Protein 1EK0 (pdb70)

Solvent-accessible surface area: 8866 Å² total

CATH classification: 3.40.50.300

GO terms:
  GO:0005769 early endosome (C, IDA)
  GO:0003924 GTPase activity (F, IDA)
  GO:0036010 protein localization to endosome (P, IGI)
  GO:0036258 multivesicular body assembly (P, IGI)
  GO:0032511 late endosome to vacuole transport via multivesicular body sorting pathway (P, IGI)
  GO:0006895 Golgi to endosome transport (P, IGI)
  GO:0005739 mitochondrion (C, HDA)
  GO:0005741 mitochondrial outer membrane (C, HDA)
  GO:0005770 late endosome (C, IMP)
  GO:0003924 GTPase activity (F, IMP)
  GO:0061709 reticulophagy (P, IMP)
  GO:0006623 protein targeting to vacuole (P, IMP)
  GO:0006895 Golgi to endosome transport (P, IMP)
  GO:0006897 endocytosis (P, IMP)
  GO:0000011 vacuole inheritance (P, IMP)
  GO:0031966 mitochondrial membrane (C, EXP)
  GO:0010008 endosome membrane (C, EXP)
  GO:0005515 protein binding (F, IPI)

Radius of gyration: 14.75 Å; Cα contacts (8 Å, |Δi|>4): 335; chains: 1; bounding box: 40×32×41 Å

InterPro domains:
  IPR001806 Small GTPase [PF00071] (9-171)
  IPR001806 Small GTPase [PS51421] (1-210)
  IPR001806 Small GTPase [SM00174] (10-169)
  IPR005225 Small GTP-binding domain [TIGR00231] (7-164)
  IPR027417 P-loop containing nucleoside triphosphate hydrolase [G3DSA:3.40.50.300] (3-209)
  IPR027417 P-loop containing nucleoside triphosphate hydrolase [SSF52540] (7-182)

Structure (mmCIF, N/CA/C/O backbone):
data_1EK0
#
_entry.id   1EK0
#
_cell.length_a   62.326
_cell.length_b   62.326
_cell.length_c   91.221
_cell.angle_alpha   90.00
_cell.angle_beta   90.00
_cell.angle_gamma   120.00
#
_symmetry.space_group_name_H-M   'P 61'
#
loop_
_entity.id
_entity.type
_entity.pdbx_description
1 polymer 'PROTEIN (GTP-BINDING PROTEIN YPT51)'
2 non-polymer 'MAGNESIUM ION'
3 non-polymer 'NICKEL (II) ION'
4 non-polymer 'PHOSPHOAMINOPHOSPHONIC ACID-GUANYLATE ESTER'
5 non-polymer "GUANOSINE-5'-DIPHOSPHATE"
6 water water
#
loop_
_atom_site.group_PDB
_atom_site.id
_atom_site.type_symbol
_atom_site.label_atom_id
_atom_site.label_alt_id
_atom_site.label_comp_id
_atom_site.label_asym_id
_atom_site.label_entity_id
_atom_site.label_seq_id
_atom_site.pdbx_PDB_ins_code
_atom_site.Cartn_x
_atom_site.Cartn_y
_atom_site.Cartn_z
_atom_site.occupancy
_atom_site.B_iso_or_equiv
_atom_site.auth_seq_id
_atom_site.auth_comp_id
_atom_site.auth_asym_id
_atom_site.auth_atom_id
_atom_site.pdbx_PDB_model_num
ATOM 1 N N . VAL A 1 1 ? 13.089 4.652 17.993 1.00 31.16 5 VAL A N 1
ATOM 2 C CA . VAL A 1 1 ? 13.925 4.610 16.790 1.00 35.34 5 VAL A CA 1
ATOM 3 C C . VAL A 1 1 ? 13.133 5.027 15.547 1.00 29.86 5 VAL A C 1
ATOM 4 O O . VAL A 1 1 ? 12.042 4.522 15.282 1.00 27.44 5 VAL A O 1
ATOM 8 N N . THR A 1 2 ? 13.712 5.951 14.789 1.00 16.67 6 THR A N 1
ATOM 9 C CA . THR A 1 2 ? 13.111 6.504 13.595 1.00 17.48 6 THR A CA 1
ATOM 10 C C . THR A 1 2 ? 14.087 6.305 12.440 1.00 17.97 6 THR A C 1
ATOM 11 O O . THR A 1 2 ? 15.234 6.772 12.568 1.00 20.45 6 THR A O 1
ATOM 15 N N . SER A 1 3 ? 13.666 5.638 11.386 1.00 15.37 7 SER A N 1
ATOM 16 C CA . SER A 1 3 ? 14.531 5.495 10.227 1.00 15.85 7 SER A CA 1
ATOM 17 C C . SER A 1 3 ? 14.276 6.614 9.198 1.00 17.13 7 SER A C 1
ATOM 18 O O . SER A 1 3 ? 13.135 6.993 9.013 1.00 17.92 7 SER A O 1
ATOM 23 N N . ILE A 1 4 ? 15.346 7.077 8.588 1.00 13.14 8 ILE A N 1
ATOM 24 C CA . ILE A 1 4 ? 15.279 8.125 7.578 1.00 12.54 8 ILE A CA 1
ATOM 25 C C . ILE A 1 4 ? 16.012 7.649 6.318 1.00 15.12 8 ILE A C 1
ATOM 26 O O . ILE A 1 4 ? 17.202 7.403 6.422 1.00 14.41 8 ILE A O 1
ATOM 31 N N . LYS A 1 5 ? 15.294 7.571 5.222 1.00 14.81 9 LYS A N 1
ATOM 32 C CA . LYS A 1 5 ? 15.893 7.173 3.934 1.00 12.72 9 LYS A CA 1
ATOM 33 C C . LYS A 1 5 ? 16.558 8.376 3.280 1.00 13.48 9 LYS A C 1
ATOM 34 O O . LYS A 1 5 ? 15.915 9.374 2.960 1.00 14.80 9 LYS A O 1
ATOM 40 N N . LEU A 1 6 ? 17.856 8.260 3.086 1.00 15.00 10 LEU A N 1
ATOM 41 C CA . LEU A 1 6 ? 18.645 9.395 2.563 1.00 11.65 10 LEU A CA 1
ATOM 42 C C . LEU A 1 6 ? 19.457 8.934 1.378 1.00 14.16 10 LEU A C 1
ATOM 43 O O . LEU A 1 6 ? 20.028 7.818 1.345 1.00 15.20 10 LEU A O 1
ATOM 48 N N . VAL A 1 7 ? 19.599 9.830 0.434 1.00 11.71 11 VAL A N 1
ATOM 49 C CA . VAL A 1 7 ? 20.395 9.586 -0.768 1.00 11.65 11 VAL A CA 1
ATOM 50 C C . VAL A 1 7 ? 21.435 10.689 -0.949 1.00 14.83 11 VAL A C 1
ATOM 51 O O . VAL A 1 7 ? 21.135 11.865 -0.669 1.00 12.34 11 VAL A O 1
ATOM 55 N N . LEU A 1 8 ? 22.641 10.311 -1.410 1.00 12.46 12 LEU A N 1
ATOM 56 C CA . LEU A 1 8 ? 23.623 11.315 -1.831 1.00 12.21 12 LEU A CA 1
ATOM 57 C C . LEU A 1 8 ? 23.749 11.295 -3.363 1.00 13.30 12 LEU A C 1
ATOM 58 O O . LEU A 1 8 ? 23.906 10.234 -3.985 1.00 13.43 12 LEU A O 1
ATOM 63 N N . LEU A 1 9 ? 23.726 12.506 -3.901 1.00 12.05 13 LEU A N 1
ATOM 64 C CA . LEU A 1 9 ? 23.801 12.760 -5.337 1.00 13.21 13 LEU A CA 1
ATOM 65 C C . LEU A 1 9 ? 24.837 13.825 -5.671 1.00 13.17 13 LEU A C 1
ATOM 66 O O . LEU A 1 9 ? 25.026 14.722 -4.841 1.00 13.54 13 LEU A O 1
ATOM 71 N N . GLY A 1 10 ? 25.485 13.751 -6.839 1.00 11.72 14 GLY A N 1
ATOM 72 C CA . GLY A 1 10 ? 26.451 14.795 -7.136 1.00 12.31 14 GLY A CA 1
ATOM 73 C C . GLY A 1 10 ? 27.498 14.264 -8.133 1.00 15.74 14 GLY A C 1
ATOM 74 O O . GLY A 1 10 ? 27.639 13.043 -8.280 1.00 17.51 14 GLY A O 1
ATOM 75 N N . GLU A 1 11 ? 28.211 15.199 -8.759 1.00 13.97 15 GLU A N 1
ATOM 76 C CA . GLU A 1 11 ? 29.220 14.839 -9.768 1.00 16.15 15 GLU A CA 1
ATOM 77 C C . GLU A 1 11 ? 30.202 13.853 -9.182 1.00 14.47 15 GLU A C 1
ATOM 78 O O . GLU A 1 11 ? 30.488 13.795 -8.003 1.00 15.24 15 GLU A O 1
ATOM 89 N N . ALA A 1 12 ? 30.815 13.004 -10.052 1.00 16.53 16 ALA A N 1
ATOM 90 C CA . ALA A 1 12 ? 31.867 12.129 -9.602 1.00 12.25 16 ALA A CA 1
ATOM 91 C C . ALA A 1 12 ? 33.004 12.878 -8.911 1.00 17.56 16 ALA A C 1
ATOM 92 O O . ALA A 1 12 ? 33.364 13.989 -9.330 1.00 16.16 16 ALA A O 1
ATOM 94 N N . ALA A 1 13 ? 33.544 12.247 -7.878 1.00 14.41 17 ALA A N 1
ATOM 95 C CA . ALA A 1 13 ? 34.728 12.654 -7.158 1.00 13.01 17 ALA A CA 1
ATOM 96 C C . ALA A 1 13 ? 34.553 13.854 -6.239 1.00 14.30 17 ALA A C 1
ATOM 97 O O . ALA A 1 13 ? 35.543 14.341 -5.690 1.00 17.14 17 ALA A O 1
ATOM 99 N N . VAL A 1 14 ? 33.305 14.332 -6.033 1.00 15.25 18 VAL A N 1
ATOM 100 C CA . VAL A 1 14 ? 33.124 15.445 -5.098 1.00 17.38 18 VAL A CA 1
ATOM 101 C C . VAL A 1 14 ? 33.275 15.048 -3.622 1.00 14.45 18 VAL A C 1
ATOM 102 O O . VAL A 1 14 ? 33.469 15.956 -2.807 1.00 13.69 18 VAL A O 1
ATOM 106 N N . GLY A 1 15 ? 33.217 13.757 -3.311 1.00 12.49 19 GLY A N 1
ATOM 107 C CA . GLY A 1 15 ? 33.463 13.326 -1.929 1.00 12.32 19 GLY A CA 1
ATOM 108 C C . GLY A 1 15 ? 32.193 12.749 -1.305 1.00 13.56 19 GLY A C 1
ATOM 109 O O . GLY A 1 15 ? 32.176 12.677 -0.064 1.00 14.28 19 GLY A O 1
ATOM 110 N N . LYS A 1 16 ? 31.174 12.313 -2.036 1.00 13.05 20 LYS A N 1
ATOM 111 C CA . LYS A 1 16 ? 29.991 11.660 -1.455 1.00 12.87 20 LYS A CA 1
ATOM 112 C C . LYS A 1 16 ? 30.390 10.488 -0.569 1.00 16.16 20 LYS A C 1
ATOM 113 O O . LYS A 1 16 ? 29.973 10.411 0.587 1.00 14.86 20 LYS A O 1
ATOM 119 N N . SER A 1 17 ? 31.199 9.569 -1.128 1.00 14.21 21 SER A N 1
ATOM 120 C CA . SER A 1 17 ? 31.558 8.401 -0.289 1.00 14.29 21 SER A CA 1
ATOM 121 C C . SER A 1 17 ? 32.406 8.782 0.884 1.00 14.43 21 SER A C 1
ATOM 122 O O . SER A 1 17 ? 32.269 8.150 1.957 1.00 15.73 21 SER A O 1
ATOM 125 N N . SER A 1 18 ? 33.235 9.791 0.729 1.00 14.06 22 SER A N 1
ATOM 126 C CA . SER A 1 18 ? 34.087 10.214 1.827 1.00 15.66 22 SER A CA 1
ATOM 127 C C . SER A 1 18 ? 33.258 10.880 2.927 1.00 15.20 22 SER A C 1
ATOM 128 O O . SER A 1 18 ? 33.564 10.746 4.115 1.00 15.47 22 SER A O 1
ATOM 131 N N . ILE A 1 19 ? 32.213 11.627 2.529 1.00 12.40 23 ILE A N 1
ATOM 132 C CA . ILE A 1 19 ? 31.332 12.186 3.568 1.00 12.60 23 ILE A CA 1
ATOM 133 C C . ILE A 1 19 ? 30.658 11.069 4.368 1.00 15.29 23 ILE A C 1
ATOM 134 O O . ILE A 1 19 ? 30.596 11.104 5.599 1.00 14.10 23 ILE A O 1
ATOM 139 N N . VAL A 1 20 ? 30.135 10.058 3.674 1.00 12.29 24 VAL A N 1
ATOM 140 C CA . VAL A 1 20 ? 29.511 8.941 4.396 1.00 14.15 24 VAL A CA 1
ATOM 141 C C . 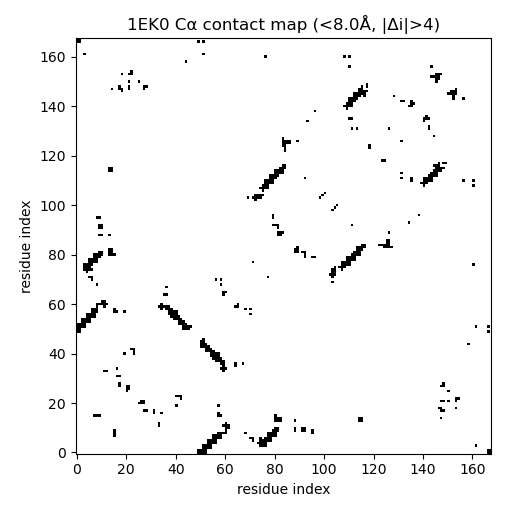VAL A 1 20 ? 30.531 8.181 5.231 1.00 14.91 24 VAL A C 1
ATOM 142 O O . VAL A 1 20 ? 30.217 7.785 6.368 1.00 16.15 24 VAL A O 1
ATOM 149 N N . LEU A 1 21 ? 31.747 7.911 4.708 1.00 15.03 25 LEU A N 1
ATOM 150 C CA . LEU A 1 21 ? 32.696 7.158 5.583 1.00 16.55 25 LEU A CA 1
ATOM 151 C C . LEU A 1 21 ? 33.077 7.930 6.813 1.00 16.05 25 LEU A C 1
ATOM 152 O O . LEU A 1 21 ? 33.284 7.397 7.928 1.00 18.06 25 LEU A O 1
ATOM 157 N N . ARG A 1 22 ? 33.201 9.249 6.668 1.00 14.34 26 ARG A N 1
ATOM 158 C CA . ARG A 1 22 ? 33.508 10.054 7.850 1.00 14.46 26 ARG A CA 1
ATOM 159 C C . ARG A 1 22 ? 32.358 9.974 8.850 1.00 17.41 26 ARG A C 1
ATOM 160 O O . ARG A 1 22 ? 32.569 9.874 10.051 1.00 15.84 26 ARG A O 1
ATOM 168 N N . PHE A 1 23 ? 31.128 10.028 8.345 1.00 15.28 27 PHE A N 1
ATOM 169 C CA . PHE A 1 23 ? 29.981 10.043 9.261 1.00 15.79 27 PHE A CA 1
ATOM 170 C C . PHE A 1 23 ? 29.810 8.690 9.926 1.00 18.14 27 PHE A C 1
ATOM 171 O O . PHE A 1 23 ? 29.567 8.613 11.127 1.00 17.08 27 PHE A O 1
ATOM 179 N N . VAL A 1 24 ? 29.902 7.595 9.147 1.00 17.28 28 VAL A N 1
ATOM 180 C CA . VAL A 1 24 ? 29.679 6.261 9.685 1.00 16.43 28 VAL A CA 1
ATOM 181 C C . VAL A 1 24 ? 30.853 5.747 10.508 1.00 22.78 28 VAL A C 1
ATOM 182 O O . VAL A 1 24 ? 30.645 5.259 11.626 1.00 24.64 28 VAL A O 1
ATOM 186 N N . SER A 1 25 ? 32.065 5.858 10.006 1.00 21.89 29 SER A N 1
ATOM 187 C CA . SER A 1 25 ? 33.241 5.231 10.611 1.00 20.76 29 SER A CA 1
ATOM 188 C C . SER A 1 25 ? 34.253 6.219 11.153 1.00 25.54 29 SER A C 1
ATOM 189 O O . SER A 1 25 ? 35.284 5.819 11.721 1.00 28.79 29 SER A O 1
ATOM 192 N N . ASN A 1 26 ? 34.076 7.532 11.015 1.00 17.18 30 ASN A N 1
ATOM 193 C CA . ASN A 1 26 ? 35.074 8.518 11.412 1.00 18.38 30 ASN A CA 1
ATOM 194 C C . ASN A 1 26 ? 36.440 8.249 10.776 1.00 22.68 30 ASN A C 1
ATOM 195 O O . ASN A 1 26 ? 37.508 8.419 11.377 1.00 24.14 30 ASN A O 1
ATOM 200 N N . ASP A 1 27 ? 36.401 7.862 9.495 1.00 19.15 31 ASP A N 1
ATOM 201 C CA . ASP A 1 27 ? 37.628 7.525 8.782 1.00 19.62 31 ASP A CA 1
ATOM 202 C C . ASP A 1 27 ? 37.704 8.342 7.495 1.00 25.30 31 ASP A C 1
ATOM 203 O O . ASP A 1 27 ? 36.659 8.823 7.068 1.00 20.16 31 ASP A O 1
ATOM 212 N N . PHE A 1 28 ? 38.879 8.447 6.893 1.00 24.41 32 PHE A N 1
ATOM 213 C CA . PHE A 1 28 ? 39.050 9.122 5.619 1.00 18.85 32 PHE A CA 1
ATOM 214 C C . PHE A 1 28 ? 40.102 8.362 4.804 1.00 24.09 32 PHE A C 1
ATOM 215 O O . PHE A 1 28 ? 41.090 7.937 5.396 1.00 26.56 32 PHE A O 1
ATOM 223 N N . ALA A 1 29 ? 39.886 8.174 3.508 1.00 23.12 33 ALA A N 1
ATOM 224 C CA . ALA A 1 29 ? 40.854 7.522 2.630 1.00 34.77 33 ALA A CA 1
ATOM 225 C C . ALA A 1 29 ? 41.230 8.437 1.461 1.00 32.29 33 ALA A C 1
ATOM 226 O O . ALA A 1 29 ? 40.333 8.779 0.676 1.00 26.49 33 ALA A O 1
ATOM 228 N N . GLU A 1 30 ? 42.502 8.832 1.362 1.00 21.99 34 GLU A N 1
ATOM 229 C CA . GLU A 1 30 ? 42.892 9.673 0.227 1.00 27.28 34 GLU A CA 1
ATOM 230 C C . GLU A 1 30 ? 42.709 8.901 -1.074 1.00 23.64 34 GLU A C 1
ATOM 231 O O . GLU A 1 30 ? 42.486 9.498 -2.123 1.00 26.84 34 GLU A O 1
ATOM 237 N N . ASN A 1 31 ? 42.751 7.567 -1.016 1.00 26.50 35 ASN A N 1
ATOM 238 C CA . ASN A 1 31 ? 42.601 6.781 -2.236 1.00 35.85 35 ASN A CA 1
ATOM 239 C C . ASN A 1 31 ? 41.235 6.120 -2.384 1.00 36.14 35 ASN A C 1
ATOM 240 O O . ASN A 1 31 ? 41.126 5.084 -3.038 1.00 31.23 35 ASN A O 1
ATOM 245 N N . LYS A 1 32 ? 40.162 6.670 -1.821 1.00 30.04 36 LYS A N 1
ATOM 246 C CA . LYS A 1 32 ? 38.819 6.100 -1.993 1.00 30.87 36 LYS A CA 1
ATOM 247 C C . LYS A 1 32 ? 38.476 5.802 -3.450 1.00 32.22 36 LYS A C 1
ATOM 248 O O . LYS A 1 32 ? 38.723 6.664 -4.307 1.00 30.24 36 LYS A O 1
ATOM 254 N N . GLU A 1 33 ? 37.961 4.613 -3.808 1.00 26.08 37 GLU A N 1
ATOM 255 C CA . GLU A 1 33 ? 37.743 4.341 -5.230 1.00 28.89 37 GLU A CA 1
ATOM 256 C C . GLU A 1 33 ? 36.317 4.705 -5.660 1.00 26.03 37 GLU A C 1
ATOM 257 O O . GLU A 1 33 ? 35.409 4.748 -4.818 1.00 22.13 37 GLU A O 1
ATOM 263 N N . PRO A 1 34 ? 36.126 4.983 -6.946 1.00 30.74 38 PRO A N 1
ATOM 264 C CA . PRO A 1 34 ? 34.784 5.393 -7.413 1.00 21.85 38 PRO A CA 1
ATOM 265 C C . PRO A 1 34 ? 33.761 4.344 -7.039 1.00 24.00 38 PRO A C 1
ATOM 266 O O . PRO A 1 34 ? 34.010 3.134 -7.091 1.00 21.68 38 PRO A O 1
ATOM 270 N N . THR A 1 35 ? 32.579 4.806 -6.623 1.00 16.82 39 THR A N 1
ATOM 271 C CA . THR A 1 35 ? 31.532 3.853 -6.287 1.00 16.17 39 THR A CA 1
ATOM 272 C C . THR A 1 35 ? 30.993 3.172 -7.534 1.00 18.99 39 THR A C 1
ATOM 273 O O . THR A 1 35 ? 30.858 3.736 -8.641 1.00 17.06 39 THR A O 1
ATOM 277 N N . ILE A 1 36 ? 30.659 1.884 -7.338 1.00 20.96 40 ILE A N 1
ATOM 278 C CA . ILE A 1 36 ? 30.065 1.138 -8.445 1.00 18.76 40 ILE A CA 1
ATOM 279 C C . ILE A 1 36 ? 28.563 1.046 -8.310 1.00 20.17 40 ILE A C 1
ATOM 280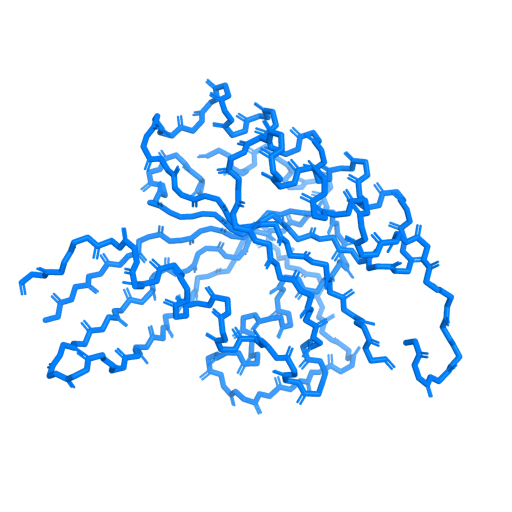 O O . ILE A 1 36 ? 28.067 0.255 -7.480 1.00 18.07 40 ILE A O 1
ATOM 285 N N . GLY A 1 37 ? 27.843 1.871 -9.073 1.00 16.43 41 GLY A N 1
ATOM 286 C CA . GLY A 1 37 ? 26.390 1.954 -9.021 1.00 18.46 41 GLY A CA 1
ATOM 287 C C . GLY A 1 37 ? 25.902 2.736 -7.806 1.00 19.56 41 GLY A C 1
ATOM 288 O O . GLY A 1 37 ? 25.454 3.882 -7.997 1.00 18.71 41 GLY A O 1
ATOM 289 N N . ALA A 1 38 ? 25.987 2.111 -6.647 1.00 16.78 42 ALA A N 1
ATOM 290 C CA . ALA A 1 38 ? 25.697 2.781 -5.360 1.00 14.79 42 ALA A CA 1
ATOM 291 C C . ALA A 1 38 ? 26.183 1.880 -4.239 1.00 18.85 42 ALA A C 1
ATOM 292 O O . ALA A 1 38 ? 26.431 0.695 -4.527 1.00 18.28 42 ALA A O 1
ATOM 294 N N . ALA A 1 39 ? 26.301 2.412 -3.028 1.00 15.66 43 ALA A N 1
ATOM 295 C CA . ALA A 1 39 ? 26.632 1.682 -1.819 1.00 14.61 43 ALA A CA 1
ATOM 296 C C . ALA A 1 39 ? 25.651 2.011 -0.693 1.00 13.69 43 ALA A C 1
ATOM 297 O O . ALA A 1 39 ? 25.301 3.206 -0.571 1.00 15.65 43 ALA A O 1
ATOM 299 N N . PHE A 1 40 ? 25.241 1.028 0.085 1.00 14.23 44 PHE A N 1
ATOM 300 C CA . PHE A 1 40 ? 24.305 1.269 1.185 1.00 13.95 44 PHE A CA 1
ATOM 301 C C . PHE A 1 40 ? 25.042 1.295 2.517 1.00 16.30 44 PHE A C 1
ATOM 302 O O . PHE A 1 40 ? 25.846 0.404 2.769 1.00 15.43 44 PHE A O 1
ATOM 310 N N . LEU A 1 41 ? 24.755 2.248 3.391 1.00 13.84 45 LEU A N 1
ATOM 311 C CA . LEU A 1 41 ? 25.364 2.285 4.719 1.00 15.45 45 LEU A CA 1
ATOM 312 C C . LEU A 1 41 ? 24.303 2.711 5.743 1.00 18.86 45 LEU A C 1
ATOM 313 O O . LEU A 1 41 ? 23.324 3.306 5.290 1.00 17.86 45 LEU A O 1
ATOM 318 N N . THR A 1 42 ? 24.533 2.413 7.007 1.00 17.47 46 THR A N 1
ATOM 319 C CA . THR A 1 42 ? 23.628 2.970 8.034 1.00 16.96 46 THR A CA 1
ATOM 320 C C . THR A 1 42 ? 24.450 3.603 9.135 1.00 16.54 46 THR A C 1
ATOM 321 O O . THR A 1 42 ? 25.607 3.245 9.390 1.00 19.29 46 THR A O 1
ATOM 325 N N . GLN A 1 43 ? 23.868 4.582 9.820 1.00 14.63 47 GLN A N 1
ATOM 326 C CA . GLN A 1 43 ? 24.476 5.170 11.014 1.00 16.39 47 GLN A CA 1
ATOM 327 C C . GLN A 1 43 ? 23.330 5.708 11.882 1.00 23.95 47 GLN A C 1
ATOM 328 O O . GLN A 1 43 ? 22.319 6.140 11.337 1.00 19.41 47 GLN A O 1
ATOM 334 N N . ARG A 1 44 ? 23.481 5.635 13.209 1.00 23.71 48 ARG A N 1
ATOM 335 C CA . ARG A 1 44 ? 22.447 6.077 14.150 1.00 21.89 48 ARG A CA 1
ATOM 336 C C . ARG A 1 44 ? 23.008 7.301 14.872 1.00 30.62 48 ARG A C 1
ATOM 337 O O . ARG A 1 44 ? 24.211 7.327 15.109 1.00 25.31 48 ARG A O 1
ATOM 345 N N . VAL A 1 45 ? 22.131 8.243 15.187 1.00 21.14 49 VAL A N 1
ATOM 346 C CA . VAL A 1 45 ? 22.503 9.438 15.937 1.00 18.87 49 VAL A CA 1
ATOM 347 C C . VAL A 1 45 ? 21.471 9.597 17.057 1.00 17.53 49 VAL A C 1
ATOM 348 O O . VAL A 1 45 ? 20.318 9.245 16.870 1.00 18.48 49 VAL A O 1
ATOM 352 N N . THR A 1 46 ? 21.871 10.126 18.174 1.00 17.75 50 THR A N 1
ATOM 353 C CA . THR A 1 46 ? 20.997 10.353 19.327 1.00 20.08 50 THR A CA 1
ATOM 354 C C . THR A 1 46 ? 20.506 11.787 19.305 1.00 16.38 50 THR A C 1
ATOM 355 O O . THR A 1 46 ? 21.342 12.674 19.136 1.00 19.25 50 THR A O 1
ATOM 359 N N . ILE A 1 47 ? 19.199 11.997 19.475 1.00 16.36 51 ILE A N 1
ATOM 360 C CA . ILE A 1 47 ? 18.652 13.338 19.695 1.00 17.18 51 ILE A CA 1
ATOM 361 C C . ILE A 1 47 ? 17.756 13.220 20.920 1.00 17.26 51 ILE A C 1
ATOM 362 O O . ILE A 1 47 ? 16.673 12.637 20.834 1.00 16.73 51 ILE A O 1
ATOM 367 N N . ASN A 1 48 ? 18.232 13.718 22.054 1.00 15.76 52 ASN A N 1
ATOM 368 C CA . ASN A 1 48 ? 17.643 13.491 23.368 1.00 14.56 52 ASN A CA 1
ATOM 369 C C . ASN A 1 48 ? 17.548 11.979 23.595 1.00 16.25 52 ASN A C 1
ATOM 370 O O . ASN A 1 48 ? 18.599 11.308 23.649 1.00 18.87 52 ASN A O 1
ATOM 375 N N . GLU A 1 49 ? 16.364 11.394 23.752 1.00 16.50 53 GLU A N 1
ATOM 376 C CA . GLU A 1 49 ? 16.239 9.955 23.943 1.00 19.90 53 GLU A CA 1
ATOM 377 C C . GLU A 1 49 ? 15.963 9.218 22.658 1.00 19.88 53 GLU A C 1
ATOM 378 O O . GLU A 1 49 ? 15.881 8.003 22.585 1.00 21.58 53 GLU A O 1
ATOM 384 N N . HIS A 1 50 ? 15.777 9.973 21.551 1.00 17.07 54 HIS A N 1
ATOM 385 C CA . HIS A 1 50 ? 15.478 9.344 20.283 1.00 14.09 54 HIS A CA 1
ATOM 386 C C . HIS A 1 50 ? 16.709 8.774 19.568 1.00 16.20 54 HIS A C 1
ATOM 387 O O . HIS A 1 50 ? 17.775 9.371 19.625 1.00 19.68 54 HIS A O 1
ATOM 394 N N . THR A 1 51 ? 16.544 7.646 18.913 1.00 17.71 55 THR A N 1
ATOM 395 C CA . THR A 1 51 ? 17.608 7.170 18.007 1.00 18.63 55 THR A CA 1
ATOM 396 C C . THR A 1 51 ? 17.132 7.464 16.577 1.00 18.55 55 THR A C 1
ATOM 397 O O . THR A 1 51 ? 16.005 7.085 16.239 1.00 19.07 55 THR A O 1
ATOM 401 N N . VAL A 1 52 ? 17.966 8.185 15.827 1.00 16.66 56 VAL A N 1
ATOM 402 C CA . VAL A 1 52 ? 17.638 8.445 14.422 1.00 15.63 56 VAL A CA 1
ATOM 403 C C . VAL A 1 52 ? 18.592 7.603 13.571 1.00 17.12 56 VAL A C 1
ATOM 404 O O . VAL A 1 52 ? 19.800 7.816 13.611 1.00 18.83 56 VAL A O 1
ATOM 408 N N . LYS A 1 53 ? 18.024 6.670 12.823 1.00 15.42 57 LYS A N 1
ATOM 409 C CA . LYS A 1 53 ? 18.785 5.756 11.964 1.00 15.80 57 LYS A CA 1
ATOM 410 C C . LYS A 1 53 ? 18.713 6.163 10.496 1.00 17.11 57 LYS A C 1
ATOM 411 O O . LYS A 1 53 ? 17.639 6.112 9.896 1.00 18.18 57 LYS A O 1
ATOM 417 N N . PHE A 1 54 ? 19.857 6.541 9.963 1.00 14.16 58 PHE A N 1
ATOM 418 C CA . PHE A 1 54 ? 19.944 6.890 8.534 1.00 13.50 58 PHE A CA 1
ATOM 419 C C . PHE A 1 54 ? 20.196 5.638 7.695 1.00 17.69 58 PHE A C 1
ATOM 420 O O . PHE A 1 54 ? 21.112 4.866 7.981 1.00 16.08 58 PHE A O 1
ATOM 428 N N . GLU A 1 55 ? 19.343 5.453 6.706 1.00 13.45 59 GLU A N 1
ATOM 429 C CA . GLU A 1 55 ? 19.523 4.395 5.710 1.00 12.19 59 GLU A CA 1
ATOM 430 C C . GLU A 1 55 ? 20.036 5.077 4.453 1.00 11.57 59 GLU A C 1
ATOM 431 O O . GLU A 1 55 ? 19.236 5.760 3.778 1.00 13.41 59 GLU A O 1
ATOM 437 N N . ILE A 1 56 ? 21.314 4.920 4.154 1.00 12.21 60 ILE A N 1
ATOM 438 C CA . ILE A 1 56 ? 21.975 5.819 3.187 1.00 11.60 60 ILE A CA 1
ATOM 439 C C . ILE A 1 56 ? 22.285 5.112 1.883 1.00 14.77 60 ILE A C 1
ATOM 440 O O . ILE A 1 56 ? 23.015 4.130 1.929 1.00 14.65 60 ILE A O 1
ATOM 445 N N . TRP A 1 57 ? 21.762 5.626 0.783 1.00 14.51 61 TRP A N 1
ATOM 446 C CA . TRP A 1 57 ? 22.218 5.212 -0.548 1.00 13.32 61 TRP A CA 1
ATOM 447 C C . TRP A 1 57 ? 23.213 6.258 -1.072 1.00 14.62 61 TRP A C 1
ATOM 448 O O . TRP A 1 57 ? 22.825 7.389 -1.372 1.00 14.64 61 TRP A O 1
ATOM 459 N N . ASP A 1 58 ? 24.463 5.822 -1.165 1.00 12.11 62 ASP A N 1
ATOM 460 C CA . ASP A 1 58 ? 25.552 6.656 -1.657 1.00 14.39 62 ASP A CA 1
ATOM 461 C C . ASP A 1 58 ? 25.709 6.362 -3.134 1.00 14.98 62 ASP A C 1
ATOM 462 O O . ASP A 1 58 ? 26.255 5.293 -3.456 1.00 15.81 62 ASP A O 1
ATOM 467 N N . THR A 1 59 ? 25.178 7.238 -3.982 1.00 13.23 63 THR A N 1
ATOM 468 C CA . THR A 1 59 ? 25.165 6.888 -5.420 1.00 15.81 63 THR A CA 1
ATOM 469 C C . THR A 1 59 ? 26.508 7.174 -6.083 1.00 14.65 63 THR A C 1
ATOM 470 O O . THR A 1 59 ? 27.303 8.021 -5.664 1.00 15.24 63 THR A O 1
ATOM 474 N N . ALA A 1 60 ? 26.774 6.413 -7.161 1.00 15.63 64 ALA A N 1
ATOM 475 C CA . ALA A 1 60 ? 27.940 6.735 -7.969 1.00 13.49 64 ALA A CA 1
ATOM 476 C 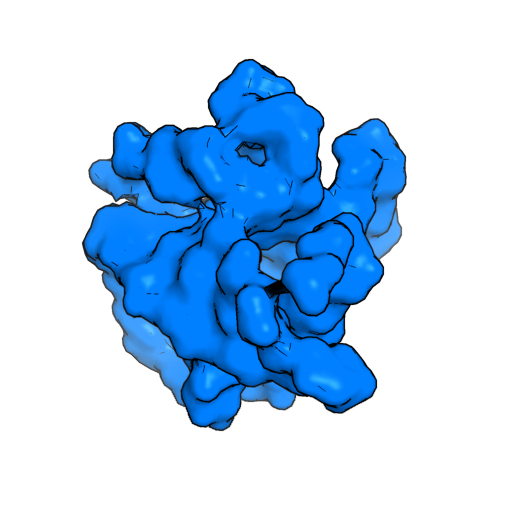C . ALA A 1 60 ? 27.658 7.939 -8.851 1.00 13.95 64 ALA A C 1
ATOM 477 O O . ALA A 1 60 ? 26.585 7.955 -9.471 1.00 17.54 64 ALA A O 1
ATOM 479 N N . GLY A 1 61 ? 28.566 8.903 -8.931 1.00 15.56 65 GLY A N 1
ATOM 480 C CA . GLY A 1 61 ? 28.297 10.102 -9.719 1.00 16.53 65 GLY A CA 1
ATOM 481 C C . GLY A 1 61 ? 28.807 10.083 -11.138 1.00 20.91 65 GLY A C 1
ATOM 482 O O . GLY A 1 61 ? 28.472 10.923 -11.955 1.00 19.39 65 GLY A O 1
ATOM 483 N N . GLN A 1 62 ? 29.604 9.100 -11.507 1.00 19.82 66 GLN A N 1
ATOM 484 C CA . GLN A 1 62 ? 29.922 8.921 -12.927 1.00 18.69 66 GLN A CA 1
ATOM 485 C C . GLN A 1 62 ? 28.703 8.705 -13.789 1.00 17.89 66 GLN A C 1
ATOM 486 O O . GLN A 1 62 ? 27.724 8.010 -13.512 1.00 21.96 66 GLN A O 1
ATOM 492 N N . GLU A 1 63 ? 28.740 9.329 -14.971 1.00 22.53 67 GLU A N 1
ATOM 493 C CA . GLU A 1 63 ? 27.649 9.256 -15.927 1.00 20.20 67 GLU A CA 1
ATOM 494 C C . GLU A 1 63 ? 27.313 7.812 -16.317 1.00 16.32 67 GLU A C 1
ATOM 495 O O . GLU A 1 63 ? 26.152 7.575 -16.571 1.00 24.25 67 GLU A O 1
ATOM 501 N N . ARG A 1 64 ? 28.286 6.917 -16.325 1.00 22.90 68 ARG A N 1
ATOM 502 C CA . ARG A 1 64 ? 28.020 5.500 -16.656 1.00 23.49 68 ARG A CA 1
ATOM 503 C C . ARG A 1 64 ? 27.047 4.871 -15.676 1.00 31.69 68 ARG A C 1
ATOM 504 O O . ARG A 1 64 ? 26.380 3.857 -15.933 1.00 26.98 68 ARG A O 1
ATOM 512 N N . PHE A 1 65 ? 26.887 5.478 -14.495 1.00 20.98 69 PHE A N 1
ATOM 513 C CA . PHE A 1 65 ? 25.821 4.998 -13.608 1.00 24.02 69 PHE A CA 1
ATOM 514 C C . PHE A 1 65 ? 24.616 5.910 -13.476 1.00 21.77 69 PHE A C 1
ATOM 515 O O . PHE A 1 65 ? 23.756 5.748 -12.609 1.00 23.26 69 PHE A O 1
ATOM 523 N N . ALA A 1 66 ? 24.491 6.934 -14.322 1.00 26.09 70 ALA A N 1
ATOM 524 C CA . ALA A 1 66 ? 23.460 7.928 -14.050 1.00 23.94 70 ALA A CA 1
ATOM 525 C C . ALA A 1 66 ? 22.038 7.416 -14.058 1.00 26.32 70 ALA A C 1
ATOM 526 O O . ALA A 1 66 ? 21.100 7.913 -13.423 1.00 26.40 70 ALA A O 1
ATOM 528 N N . SER A 1 67 ? 21.779 6.356 -14.840 1.00 26.02 71 SER A N 1
ATOM 529 C CA . SER A 1 67 ? 20.366 5.993 -14.927 1.00 22.61 71 SER A CA 1
ATOM 530 C C . SER A 1 67 ? 19.922 5.160 -13.739 1.00 19.08 71 SER A C 1
ATOM 531 O O . SER A 1 67 ? 18.736 4.796 -13.679 1.00 22.28 71 SER A O 1
ATOM 534 N N . LEU A 1 68 ? 20.850 4.864 -12.816 1.00 20.72 72 LEU A N 1
ATOM 535 C CA . LEU A 1 68 ? 20.464 4.144 -11.596 1.00 18.45 72 LEU A CA 1
ATOM 536 C C . LEU A 1 68 ? 19.896 5.113 -10.558 1.00 19.70 72 LEU A C 1
ATOM 537 O O . LEU A 1 68 ? 19.140 4.704 -9.690 1.00 21.73 72 LEU A O 1
ATOM 542 N N . ALA A 1 69 ? 20.276 6.393 -10.648 1.00 22.27 73 ALA A N 1
ATOM 543 C CA . ALA A 1 69 ? 19.929 7.334 -9.578 1.00 24.89 73 ALA A CA 1
ATOM 544 C C . ALA A 1 69 ? 18.470 7.366 -9.194 1.00 19.89 73 ALA A C 1
ATOM 545 O O . ALA A 1 69 ? 18.147 7.311 -7.985 1.00 20.38 73 ALA A O 1
ATOM 547 N N . PRO A 1 70 ? 17.493 7.459 -10.074 1.00 17.55 74 PRO A N 1
ATOM 548 C CA . PRO A 1 70 ? 16.084 7.453 -9.686 1.00 17.69 74 PRO A CA 1
ATOM 549 C C . PRO A 1 70 ? 15.649 6.327 -8.751 1.00 21.98 74 PRO A C 1
ATOM 550 O O . PRO A 1 70 ? 14.841 6.560 -7.851 1.00 19.61 74 PRO A O 1
ATOM 568 N N . TYR A 1 72 ? 17.304 5.070 -6.383 1.00 17.21 76 TYR A N 1
ATOM 569 C CA . TYR A 1 72 ? 17.771 5.402 -5.051 1.00 18.77 76 TYR A CA 1
ATOM 570 C C . TYR A 1 72 ? 17.112 6.669 -4.508 1.00 19.09 76 TYR A C 1
ATOM 571 O O . TYR A 1 72 ? 16.973 6.801 -3.293 1.00 20.03 76 TYR A O 1
ATOM 580 N N . TYR A 1 73 ? 16.699 7.620 -5.338 1.00 17.74 77 TYR A N 1
ATOM 581 C CA . TYR A 1 73 ? 16.085 8.842 -4.786 1.00 15.81 77 TYR A CA 1
ATOM 582 C C . TYR A 1 73 ? 14.575 8.716 -4.731 1.00 24.06 77 TYR A C 1
ATOM 583 O O . TYR A 1 73 ? 13.927 9.540 -4.081 1.00 21.82 77 TYR A O 1
ATOM 592 N N . ARG A 1 74 ? 14.045 7.705 -5.422 1.00 25.71 78 ARG A N 1
ATOM 593 C CA . ARG A 1 74 ? 12.587 7.580 -5.553 1.00 35.55 78 ARG A CA 1
ATOM 594 C C . ARG A 1 74 ? 11.853 7.685 -4.226 1.00 24.57 78 ARG A C 1
ATOM 595 O O . ARG A 1 74 ? 10.867 8.443 -4.126 1.00 34.55 78 ARG A O 1
ATOM 603 N N . ASN A 1 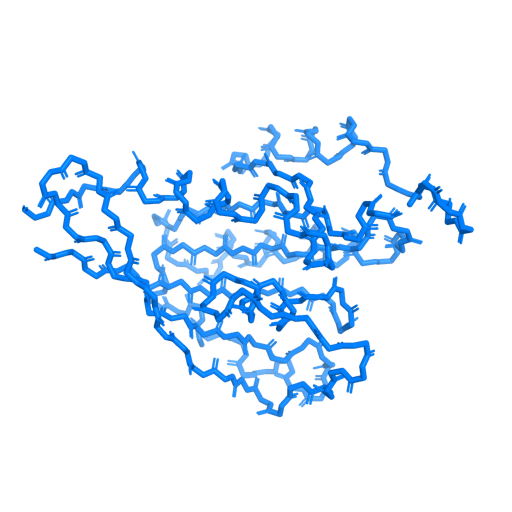75 ? 12.254 6.967 -3.187 1.00 24.00 79 ASN A N 1
ATOM 604 C CA . ASN A 1 75 ? 11.485 7.111 -1.951 1.00 30.54 79 ASN A CA 1
ATOM 605 C C . ASN A 1 75 ? 12.330 7.721 -0.841 1.00 20.98 79 ASN A C 1
ATOM 606 O O . ASN A 1 75 ? 12.109 7.514 0.346 1.00 23.05 79 ASN A O 1
ATOM 615 N N . ALA A 1 76 ? 13.346 8.481 -1.251 1.00 18.16 80 ALA A N 1
ATOM 616 C CA . ALA A 1 76 ? 14.174 9.146 -0.248 1.00 16.71 80 ALA A CA 1
ATOM 617 C C . ALA A 1 76 ? 13.361 10.220 0.487 1.00 15.39 80 ALA A C 1
ATOM 618 O O . ALA A 1 76 ? 12.569 10.960 -0.105 1.00 17.90 80 ALA A O 1
ATOM 620 N N . GLN A 1 77 ? 13.602 10.262 1.783 1.00 12.84 81 GLN A N 1
ATOM 621 C CA . GLN A 1 77 ? 13.043 11.349 2.588 1.00 14.23 81 GLN A CA 1
ATOM 622 C C . GLN A 1 77 ? 13.956 12.566 2.618 1.00 18.02 81 GLN A C 1
ATOM 623 O O . GLN A 1 77 ? 13.500 13.679 2.892 1.00 18.21 81 GLN A O 1
ATOM 629 N N . ALA A 1 78 ? 15.245 12.366 2.344 1.00 14.34 82 ALA A N 1
ATOM 630 C CA . ALA A 1 78 ? 16.253 13.417 2.396 1.00 12.12 82 ALA A CA 1
ATOM 631 C C . ALA A 1 78 ? 17.287 13.150 1.302 1.00 13.97 82 ALA A C 1
ATOM 632 O O . ALA A 1 78 ? 17.564 11.981 0.977 1.00 13.40 82 ALA A O 1
ATOM 634 N N . ALA A 1 79 ? 17.815 14.224 0.739 1.00 13.33 83 ALA A N 1
ATOM 635 C CA . ALA A 1 79 ? 18.909 14.109 -0.206 1.00 12.62 83 ALA A CA 1
ATOM 636 C C . ALA A 1 79 ? 20.013 15.083 0.169 1.00 14.63 83 ALA A C 1
ATOM 637 O O . ALA A 1 79 ? 19.706 16.216 0.580 1.00 14.89 83 ALA A O 1
ATOM 639 N N . LEU A 1 80 ? 21.250 14.610 0.015 1.00 13.08 84 LEU A N 1
ATOM 640 C CA . LEU A 1 80 ? 22.369 15.556 0.038 1.00 12.43 84 LEU A CA 1
ATOM 641 C C . LEU A 1 80 ? 22.812 15.758 -1.405 1.00 11.24 84 LEU A C 1
ATOM 642 O O . LEU A 1 80 ? 23.111 14.709 -2.027 1.00 12.74 84 LEU A O 1
ATOM 647 N N . VAL A 1 81 ? 22.828 16.966 -1.904 1.00 10.73 85 VAL A N 1
ATOM 648 C CA . VAL A 1 81 ? 23.326 17.271 -3.263 1.00 11.64 85 VAL A CA 1
ATOM 649 C C . VAL A 1 81 ? 24.714 17.838 -3.013 1.00 13.36 85 VAL A C 1
ATOM 650 O O . VAL A 1 81 ? 24.831 18.918 -2.419 1.00 12.29 85 VAL A O 1
ATOM 654 N N . VAL A 1 82 ? 25.753 17.083 -3.381 1.00 12.73 86 VAL A N 1
ATOM 655 C CA . VAL A 1 82 ? 27.116 17.442 -3.023 1.00 10.28 86 VAL A CA 1
ATOM 656 C C . VAL A 1 82 ? 27.895 17.996 -4.221 1.00 12.36 86 VAL A C 1
ATOM 657 O O . VAL A 1 82 ? 27.816 17.406 -5.301 1.00 13.06 86 VAL A O 1
ATOM 661 N N . TYR A 1 83 ? 28.619 19.085 -3.968 1.00 13.08 87 TYR A N 1
ATOM 662 C CA . TYR A 1 83 ? 29.590 19.593 -4.970 1.00 11.80 87 TYR A CA 1
ATOM 663 C C . TYR A 1 83 ? 30.932 19.760 -4.282 1.00 13.19 87 TYR A C 1
ATOM 664 O O . TYR A 1 83 ? 31.053 19.547 -3.078 1.00 12.31 87 TYR A O 1
ATOM 673 N N . ASP A 1 84 ? 31.973 20.116 -5.023 1.00 13.29 88 ASP A N 1
ATOM 674 C CA . ASP A 1 84 ? 33.328 20.346 -4.546 1.00 15.15 88 ASP A CA 1
ATOM 675 C C . ASP A 1 84 ? 33.588 21.857 -4.673 1.00 13.74 88 ASP A C 1
ATOM 676 O O . ASP A 1 84 ? 33.456 22.394 -5.791 1.00 15.31 88 ASP A O 1
ATOM 681 N N . VAL A 1 85 ? 33.890 22.535 -3.575 1.00 12.89 89 VAL A N 1
ATOM 682 C CA . VAL A 1 85 ? 34.041 23.998 -3.618 1.00 14.23 89 VAL A CA 1
ATOM 683 C C . VAL A 1 85 ? 35.217 24.420 -4.511 1.00 17.69 89 VAL A C 1
ATOM 684 O O . VAL A 1 85 ? 35.303 25.616 -4.851 1.00 18.27 89 VAL A O 1
ATOM 688 N N . THR A 1 86 ? 36.081 23.503 -4.898 1.00 17.27 90 THR A N 1
ATOM 689 C CA . THR A 1 86 ? 37.227 23.847 -5.761 1.00 19.87 90 THR A CA 1
ATOM 690 C C . THR A 1 86 ? 36.937 23.514 -7.219 1.00 23.46 90 THR A C 1
ATOM 691 O O . THR A 1 86 ? 37.822 23.737 -8.058 1.00 20.45 90 THR A O 1
ATOM 695 N N . LYS A 1 87 ? 35.747 23.038 -7.553 1.00 18.40 91 LYS A N 1
ATOM 696 C CA . LYS A 1 87 ? 35.410 22.611 -8.921 1.00 18.11 91 LYS A CA 1
ATOM 697 C C . LYS A 1 87 ? 34.089 23.167 -9.383 1.00 15.78 91 LYS A C 1
ATOM 698 O O . LYS A 1 87 ? 32.984 22.666 -9.123 1.00 16.45 91 LYS A O 1
ATOM 704 N N . PRO A 1 88 ? 34.104 24.305 -10.093 1.00 16.09 92 PRO A N 1
ATOM 705 C CA . PRO A 1 88 ? 32.878 24.984 -10.486 1.00 13.79 92 PRO A CA 1
ATOM 706 C C . PRO A 1 88 ? 31.979 24.096 -11.327 1.00 15.12 92 PRO A C 1
ATOM 707 O O . PRO A 1 88 ? 30.746 24.244 -11.228 1.00 15.03 92 PRO A O 1
ATOM 711 N N . GLN A 1 89 ? 32.545 23.181 -12.117 1.00 15.28 93 GLN A N 1
ATOM 712 C CA . GLN A 1 89 ? 31.682 22.267 -12.855 1.00 15.19 93 GLN A CA 1
ATOM 713 C C . GLN A 1 89 ? 30.716 21.490 -11.965 1.00 12.99 93 GLN A C 1
ATOM 714 O O . GLN A 1 89 ? 29.586 21.220 -12.397 1.00 15.01 93 GLN A O 1
ATOM 725 N N . SER A 1 90 ? 31.262 21.122 -10.802 1.00 15.57 94 SER A N 1
ATOM 726 C CA . SER A 1 90 ? 30.443 20.278 -9.907 1.00 14.90 94 SER A CA 1
ATOM 727 C C . SER A 1 90 ? 29.285 21.082 -9.334 1.00 14.92 94 SER A C 1
ATOM 728 O O . SER A 1 90 ? 28.254 20.505 -8.975 1.00 13.73 94 SER A O 1
ATOM 731 N N . PHE A 1 91 ? 29.438 22.391 -9.253 1.00 12.29 95 PHE A N 1
ATOM 732 C CA . PHE A 1 91 ? 28.302 23.201 -8.808 1.00 12.44 95 PHE A CA 1
ATOM 733 C C . PHE A 1 91 ? 27.235 23.391 -9.857 1.00 14.70 95 PHE A C 1
ATOM 734 O O . PHE A 1 91 ? 26.057 23.446 -9.509 1.00 13.52 95 PHE A O 1
ATOM 742 N N . ILE A 1 92 ? 27.601 23.476 -11.150 1.00 14.11 96 ILE A N 1
ATOM 743 C CA . ILE A 1 92 ? 26.601 23.432 -12.197 1.00 14.36 96 ILE A CA 1
ATOM 744 C C . ILE A 1 92 ? 25.797 22.132 -12.074 1.00 16.02 96 ILE A C 1
ATOM 745 O O . ILE A 1 92 ? 24.577 22.145 -12.104 1.00 14.79 96 ILE A O 1
ATOM 750 N N . LYS A 1 93 ? 26.487 20.994 -11.912 1.00 13.23 97 LYS A N 1
ATOM 751 C CA . LYS A 1 93 ? 25.774 19.709 -11.758 1.00 13.95 97 LYS A CA 1
ATOM 752 C C . LYS A 1 93 ? 24.865 19.727 -10.535 1.00 16.31 97 LYS A C 1
ATOM 753 O O . LYS A 1 93 ? 23.757 19.173 -10.598 1.00 15.62 97 LYS A O 1
ATOM 764 N N . ALA A 1 94 ? 25.303 20.350 -9.441 1.00 15.04 98 ALA A N 1
ATOM 765 C CA . ALA A 1 94 ? 24.412 20.477 -8.274 1.00 13.38 98 ALA A CA 1
ATOM 766 C C . ALA A 1 94 ? 23.142 21.220 -8.626 1.00 14.85 98 ALA A C 1
ATOM 767 O O . ALA A 1 94 ? 22.063 20.812 -8.185 1.00 15.58 98 ALA A O 1
ATOM 769 N N . ARG A 1 95 ? 23.262 22.300 -9.395 1.00 14.38 99 ARG A N 1
ATOM 770 C CA . ARG A 1 95 ? 22.057 23.039 -9.792 1.00 16.94 99 ARG A CA 1
ATOM 771 C C . ARG A 1 95 ? 21.116 22.114 -10.550 1.00 16.91 99 ARG A C 1
ATOM 772 O O . ARG A 1 95 ? 19.892 22.114 -10.367 1.00 19.05 99 ARG A O 1
ATOM 780 N N . HIS A 1 96 ? 21.674 21.293 -11.437 1.00 19.12 100 HIS A N 1
ATOM 781 C CA . HIS A 1 96 ? 20.814 20.395 -12.225 1.00 19.69 100 HIS A CA 1
ATOM 782 C C . HIS A 1 96 ? 20.184 19.312 -11.363 1.00 19.76 100 HIS A C 1
ATOM 783 O O . HIS A 1 96 ? 19.023 18.956 -11.579 1.00 20.35 100 HIS A O 1
ATOM 790 N N . TRP A 1 97 ? 20.918 18.818 -10.372 1.00 17.57 101 TRP A N 1
ATOM 791 C CA . TRP A 1 97 ? 20.380 17.851 -9.440 1.00 22.54 101 TRP A CA 1
ATOM 792 C C . TRP A 1 97 ? 19.209 18.437 -8.653 1.00 20.53 101 TRP A C 1
ATOM 793 O O . TRP A 1 97 ? 18.228 17.716 -8.467 1.00 19.51 101 TRP A O 1
ATOM 804 N N . VAL A 1 98 ? 19.294 19.688 -8.253 1.00 18.04 102 VAL A N 1
ATOM 805 C CA . VAL A 1 98 ? 18.168 20.249 -7.489 1.00 18.36 102 VAL A CA 1
ATOM 806 C C . VAL A 1 98 ? 16.907 20.347 -8.330 1.00 25.20 102 VAL A C 1
ATOM 807 O O . VAL A 1 98 ? 15.776 20.094 -7.877 1.00 21.63 102 VAL A O 1
ATOM 811 N N . LYS A 1 99 ? 17.044 20.739 -9.587 1.00 20.39 103 LYS A N 1
ATOM 812 C CA . LYS A 1 99 ? 15.871 20.786 -10.467 1.00 20.09 103 LYS A CA 1
ATOM 813 C C . LYS A 1 99 ? 15.357 19.385 -10.729 1.00 24.82 103 LYS A C 1
ATOM 814 O O . LYS A 1 99 ? 14.149 19.115 -10.703 1.00 24.14 103 LYS A O 1
ATOM 820 N N . GLU A 1 100 ? 16.252 18.412 -10.934 1.00 23.08 104 GLU A N 1
ATOM 821 C CA . GLU A 1 100 ? 15.709 17.067 -11.164 1.00 22.93 104 GLU A CA 1
ATOM 822 C C . GLU A 1 100 ? 14.982 16.560 -9.919 1.00 20.23 104 GLU A C 1
ATOM 823 O O . GLU A 1 100 ? 13.948 15.899 -10.048 1.00 21.94 104 GLU A O 1
ATOM 829 N N . LEU A 1 101 ? 15.491 16.826 -8.701 1.00 17.65 105 LEU A N 1
ATOM 830 C CA . LEU A 1 101 ? 14.763 16.318 -7.538 1.00 15.16 105 LEU A CA 1
ATOM 831 C C . LEU A 1 101 ? 13.413 17.013 -7.376 1.00 24.76 105 LEU A C 1
ATOM 832 O O . LEU A 1 101 ? 12.443 16.406 -6.921 1.00 20.46 105 LEU A O 1
ATOM 837 N N . HIS A 1 102 ? 13.364 18.304 -7.742 1.00 18.89 106 HIS A N 1
ATOM 838 C CA . HIS A 1 102 ? 12.094 19.009 -7.601 1.00 23.28 106 HIS A CA 1
ATOM 839 C C . HIS A 1 102 ? 11.093 18.463 -8.624 1.00 20.27 106 HIS A C 1
ATOM 840 O O . HIS A 1 102 ? 9.903 18.372 -8.299 1.00 28.69 106 HIS A O 1
ATOM 853 N N . GLU A 1 103 ? 11.531 18.045 -9.794 1.00 23.39 107 GLU A N 1
ATOM 854 C CA . GLU A 1 103 ? 10.645 17.466 -10.792 1.00 25.45 107 GLU A CA 1
ATOM 855 C C . GLU A 1 103 ? 10.235 16.039 -10.516 1.00 32.94 107 GLU A C 1
ATOM 856 O O . GLU A 1 103 ? 9.073 15.661 -10.677 1.00 33.58 107 GLU A O 1
ATOM 862 N N . GLN A 1 104 ? 11.198 15.229 -10.108 1.00 25.15 108 GLN A N 1
ATOM 863 C CA . GLN A 1 104 ? 11.090 13.777 -10.123 1.00 19.38 108 GLN A CA 1
ATOM 864 C C . GLN A 1 104 ? 11.109 13.157 -8.742 1.00 24.26 108 GLN A C 1
ATOM 865 O O . GLN A 1 104 ? 10.658 12.009 -8.598 1.00 30.19 108 GLN A O 1
ATOM 871 N N . ALA A 1 105 ? 11.600 13.763 -7.672 1.00 20.68 109 ALA A N 1
ATOM 872 C CA . ALA A 1 105 ? 11.602 13.029 -6.399 1.00 22.32 109 ALA A CA 1
ATOM 873 C C . ALA A 1 105 ? 10.309 13.239 -5.632 1.00 19.26 109 ALA A C 1
ATOM 874 O O . ALA A 1 105 ? 9.384 13.874 -6.161 1.00 24.79 109 ALA A O 1
ATOM 876 N N . SER A 1 106 ? 10.200 12.699 -4.422 1.00 22.23 110 SER A N 1
ATOM 877 C CA . SER A 1 106 ? 8.952 12.872 -3.667 1.00 22.46 110 SER A CA 1
ATOM 878 C C . SER A 1 106 ? 8.701 14.355 -3.387 1.00 33.74 110 SER A C 1
ATOM 879 O O . SER A 1 106 ? 9.658 15.075 -3.102 1.00 20.84 110 SER A O 1
ATOM 882 N N . LYS A 1 107 ? 7.449 14.823 -3.424 1.00 26.19 111 LYS A N 1
ATOM 883 C CA . LYS A 1 107 ? 7.238 16.254 -3.211 1.00 25.04 111 LYS A CA 1
ATOM 884 C C . LYS A 1 107 ? 7.641 16.674 -1.815 1.00 26.25 111 LYS A C 1
ATOM 885 O O . LYS A 1 107 ? 7.854 17.869 -1.555 1.00 36.57 111 LYS A O 1
ATOM 891 N N . ASP A 1 108 ? 7.771 15.749 -0.869 1.00 25.98 112 ASP A N 1
ATOM 892 C CA . ASP A 1 108 ? 8.129 16.183 0.476 1.00 24.86 112 ASP A CA 1
ATOM 893 C C . ASP A 1 108 ? 9.560 15.874 0.907 1.00 20.17 112 ASP A C 1
ATOM 894 O O . ASP A 1 108 ? 9.939 15.867 2.081 1.00 20.83 112 ASP A O 1
ATOM 899 N N . ILE A 1 109 ? 10.408 15.649 -0.094 1.00 18.18 113 ILE A N 1
ATOM 900 C CA . ILE A 1 109 ? 11.823 15.399 0.241 1.00 17.68 113 ILE A CA 1
ATOM 901 C C . ILE A 1 109 ? 12.472 16.653 0.801 1.00 17.69 113 ILE A C 1
ATOM 902 O O . ILE A 1 109 ? 12.171 17.790 0.384 1.00 19.11 113 ILE A O 1
ATOM 907 N N . ILE A 1 110 ? 13.382 16.472 1.736 1.00 16.02 114 ILE A N 1
ATOM 908 C CA . ILE A 1 110 ? 14.208 17.534 2.304 1.00 15.78 114 ILE A CA 1
ATOM 909 C C . ILE A 1 110 ? 15.612 17.480 1.674 1.00 16.76 114 ILE A C 1
ATOM 910 O O . ILE A 1 110 ? 16.229 16.412 1.745 1.00 16.66 114 ILE A O 1
ATOM 915 N N . ILE A 1 111 ? 16.019 18.615 1.115 1.00 14.55 115 ILE A N 1
ATOM 916 C CA . ILE A 1 111 ? 17.324 18.634 0.423 1.00 11.96 115 ILE A CA 1
ATOM 917 C C . ILE A 1 111 ? 18.318 19.523 1.142 1.00 13.38 115 ILE A C 1
ATOM 918 O O . ILE A 1 111 ? 18.005 20.686 1.442 1.00 13.96 115 ILE A O 1
ATOM 923 N N . ALA A 1 112 ? 19.500 18.976 1.360 1.00 13.03 116 ALA A N 1
ATOM 924 C CA . ALA A 1 112 ? 20.650 19.767 1.801 1.00 12.33 116 ALA A CA 1
ATOM 925 C C . ALA A 1 112 ? 21.678 19.891 0.670 1.00 15.46 116 ALA A C 1
ATOM 926 O O . ALA A 1 112 ? 22.100 18.855 0.112 1.00 13.09 116 ALA A O 1
ATOM 928 N N . LEU A 1 113 ? 22.081 21.132 0.406 1.00 11.85 117 LEU A N 1
ATOM 929 C CA . LEU A 1 113 ? 23.154 21.452 -0.556 1.00 11.73 117 LEU A CA 1
ATOM 930 C C . LEU A 1 113 ? 24.457 21.469 0.186 1.00 10.53 117 LEU A C 1
ATOM 931 O O . LEU A 1 113 ? 24.518 22.180 1.209 1.00 13.66 117 LEU A O 1
ATOM 936 N N . VAL A 1 114 ? 25.462 20.719 -0.236 1.00 11.37 118 VAL A N 1
ATOM 937 C CA . VAL A 1 114 ? 26.689 20.532 0.527 1.00 11.20 118 VAL A CA 1
ATOM 938 C C . VAL A 1 114 ? 27.907 20.846 -0.343 1.00 11.38 118 VAL A C 1
ATOM 939 O O . VAL A 1 114 ? 28.133 20.126 -1.327 1.00 11.55 118 VAL A O 1
ATOM 943 N N . GLY A 1 115 ? 28.668 21.860 0.014 1.00 13.52 119 GLY A N 1
ATOM 944 C CA . GLY A 1 115 ? 29.940 22.166 -0.660 1.00 14.94 119 GLY A CA 1
ATOM 945 C C . GLY A 1 115 ? 31.089 21.509 0.105 1.00 13.51 119 GLY A C 1
ATOM 946 O O . GLY A 1 115 ? 31.377 21.960 1.229 1.00 14.12 119 GLY A O 1
ATOM 947 N N . ASN A 1 116 ? 31.694 20.470 -0.484 1.00 13.36 120 ASN A N 1
ATOM 948 C CA . ASN A 1 116 ? 32.740 19.686 0.189 1.00 14.49 120 ASN A CA 1
ATOM 949 C C . ASN A 1 116 ? 34.167 20.084 -0.193 1.00 16.16 120 ASN A C 1
ATOM 950 O O . ASN A 1 116 ? 34.373 20.838 -1.139 1.00 15.01 120 ASN A O 1
ATOM 955 N N . LYS A 1 117 ? 35.146 19.585 0.541 1.00 15.78 121 LYS A N 1
ATOM 956 C CA . LYS A 1 117 ? 36.586 19.733 0.374 1.00 15.01 121 LYS A CA 1
ATOM 957 C C . LYS A 1 117 ? 37.087 21.096 0.832 1.00 20.83 121 LYS A C 1
ATOM 958 O O . LYS A 1 117 ? 38.136 21.576 0.403 1.00 18.46 121 LYS A O 1
ATOM 964 N N . ILE A 1 118 ? 36.383 21.768 1.742 1.00 17.52 122 ILE A N 1
ATOM 965 C CA . ILE A 1 118 ? 36.862 23.079 2.184 1.00 19.33 122 ILE A CA 1
ATOM 966 C C . ILE A 1 118 ? 38.233 23.012 2.856 1.00 19.86 122 ILE A C 1
ATOM 967 O O . ILE A 1 118 ? 38.898 24.046 2.982 1.00 20.99 122 ILE A O 1
ATOM 972 N N . ASP A 1 119 ? 38.724 21.860 3.278 1.00 17.75 123 ASP A N 1
ATOM 973 C CA . ASP A 1 119 ? 40.051 21.810 3.891 1.00 24.22 123 ASP A CA 1
ATOM 974 C C . ASP A 1 119 ? 41.10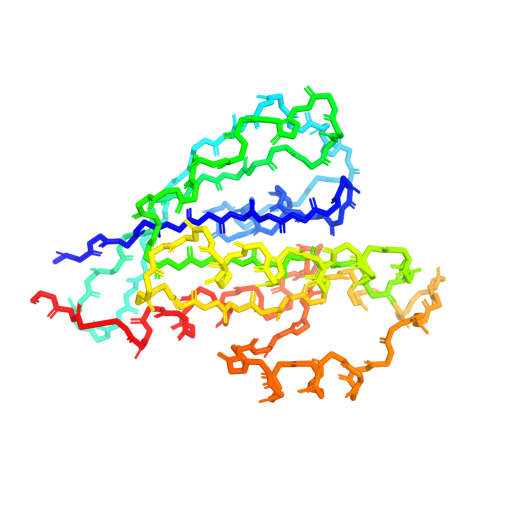7 22.221 2.868 1.00 28.17 123 ASP A C 1
ATOM 975 O O . ASP A 1 119 ? 42.188 22.679 3.225 1.00 25.40 123 ASP A O 1
ATOM 994 N N . LEU A 1 121 ? 41.142 24.558 0.989 1.00 23.25 125 LEU A N 1
ATOM 995 C CA . LEU A 1 121 ? 41.335 26.000 0.886 1.00 25.74 125 LEU A CA 1
ATOM 996 C C . LEU A 1 121 ? 42.323 26.523 1.921 1.00 41.55 125 LEU A C 1
ATOM 997 O O . LEU A 1 121 ? 42.616 27.716 1.995 1.00 36.43 125 LEU A O 1
ATOM 1002 N N . GLN A 1 122 ? 42.845 25.633 2.766 1.00 42.35 126 GLN A N 1
ATOM 1003 C CA . GLN A 1 122 ? 43.812 26.115 3.758 1.00 46.64 126 GLN A CA 1
ATOM 1004 C C . GLN A 1 122 ? 45.208 25.598 3.430 0.54 58.23 126 GLN A C 1
ATOM 1005 O O . GLN A 1 122 ? 46.142 25.743 4.215 0.54 65.99 126 GLN A O 1
ATOM 1011 N N . GLU A 1 123 ? 45.301 24.995 2.253 0.54 58.21 127 GLU A N 1
ATOM 1012 C CA . GLU A 1 123 ? 46.543 24.482 1.692 0.54 57.16 127 GLU A CA 1
ATOM 1013 C C . GLU A 1 123 ? 46.686 24.939 0.246 0.54 52.84 127 GLU A C 1
ATOM 1014 O O . GLU A 1 123 ? 46.520 26.126 -0.064 0.54 49.66 127 GLU A O 1
ATOM 1020 N N . GLY A 1 124 ? 46.986 24.041 -0.690 0.54 49.67 128 GLY A N 1
ATOM 1021 C CA . GLY A 1 124 ? 47.050 24.482 -2.083 0.54 52.52 128 GLY A CA 1
ATOM 1022 C C . GLY A 1 124 ? 45.700 24.313 -2.748 1.00 57.38 128 GLY A C 1
ATOM 1023 O O . GLY A 1 124 ? 45.503 23.371 -3.518 1.00 73.77 128 GLY A O 1
ATOM 1024 N N . GLY A 1 125 ? 44.744 25.201 -2.450 1.00 48.88 129 GLY A N 1
ATOM 1025 C CA . GLY A 1 125 ? 43.421 25.010 -3.045 1.00 42.24 129 GLY A CA 1
ATOM 1026 C C . GLY A 1 125 ? 42.741 26.329 -3.354 1.00 41.60 129 GLY A C 1
ATOM 1027 O O . GLY A 1 125 ? 42.852 27.276 -2.577 1.00 50.96 129 GLY A O 1
ATOM 1028 N N . GLU A 1 126 ? 42.046 26.388 -4.481 1.00 38.41 130 GLU A N 1
ATOM 1029 C CA . GLU A 1 126 ? 41.372 27.605 -4.910 1.00 36.61 130 GLU A CA 1
ATOM 1030 C C . GLU A 1 126 ? 39.874 27.554 -4.636 1.00 31.02 130 GLU A C 1
ATOM 1031 O O . GLU A 1 126 ? 39.237 26.611 -5.122 1.00 28.21 130 GLU A O 1
ATOM 1037 N N . ARG A 1 127 ? 39.312 28.526 -3.911 1.00 25.06 131 ARG A N 1
ATOM 1038 C CA . ARG A 1 127 ? 37.852 28.474 -3.737 1.00 20.71 131 ARG A CA 1
ATOM 1039 C C . ARG A 1 127 ? 37.156 28.884 -5.025 1.00 22.06 131 ARG A C 1
ATOM 1040 O O . ARG A 1 127 ? 37.244 30.067 -5.364 1.00 27.82 131 ARG A O 1
ATOM 1048 N N . LYS A 1 128 ? 36.504 27.950 -5.698 1.00 17.64 132 LYS A N 1
ATOM 1049 C CA . LYS A 1 128 ? 35.912 28.318 -6.978 1.00 16.19 132 LYS A CA 1
ATOM 1050 C C . LYS A 1 128 ? 34.398 28.372 -6.909 1.00 17.69 132 LYS A C 1
ATOM 1051 O O . LYS A 1 128 ? 33.777 28.614 -7.937 1.00 17.48 132 LYS A O 1
ATOM 1057 N N . VAL A 1 129 ? 33.798 28.198 -5.737 1.00 15.56 133 VAL A N 1
ATOM 1058 C CA . VAL A 1 129 ? 32.371 28.433 -5.539 1.00 18.16 133 VAL A CA 1
ATOM 1059 C C . VAL A 1 129 ? 32.297 29.245 -4.246 1.00 15.60 133 VAL A C 1
ATOM 1060 O O . VAL A 1 129 ? 32.569 28.716 -3.149 1.00 16.76 133 VAL A O 1
ATOM 1064 N N . ALA A 1 130 ? 31.954 30.520 -4.406 1.00 15.15 134 ALA A N 1
ATOM 1065 C CA . ALA A 1 130 ? 31.834 31.345 -3.205 1.00 15.54 134 ALA A CA 1
ATOM 1066 C C . ALA A 1 130 ? 30.815 30.754 -2.223 1.00 18.11 134 ALA A C 1
ATOM 1067 O O . ALA A 1 130 ? 29.774 30.254 -2.640 1.00 17.84 134 ALA A O 1
ATOM 1069 N N . ARG A 1 131 ? 31.062 30.786 -0.919 1.00 17.21 135 ARG A N 1
ATOM 1070 C CA . ARG A 1 131 ? 30.017 30.336 0.008 1.00 20.48 135 ARG A CA 1
ATOM 1071 C C . ARG A 1 131 ? 28.684 31.042 -0.208 1.00 15.72 135 ARG A C 1
ATOM 1072 O O . ARG A 1 131 ? 27.624 30.411 -0.173 1.00 17.74 135 ARG A O 1
ATOM 1087 N N . GLU A 1 132 ? 28.724 32.358 -0.448 1.00 16.56 136 GLU A N 1
ATOM 1088 C CA . GLU A 1 132 ? 27.515 33.115 -0.720 1.00 17.38 136 GLU A CA 1
ATOM 1089 C C . GLU A 1 132 ? 26.780 32.624 -1.953 1.00 15.92 136 GLU A C 1
ATOM 1090 O O . GLU A 1 132 ? 25.563 32.761 -2.096 1.00 19.97 136 GLU A O 1
ATOM 1096 N N . GLU A 1 133 ? 27.474 32.013 -2.948 1.00 15.54 137 GLU A N 1
ATOM 1097 C CA . GLU A 1 133 ? 26.703 31.517 -4.081 1.00 16.23 137 GLU A CA 1
ATOM 1098 C C . GLU A 1 133 ? 26.011 30.191 -3.763 1.00 13.90 137 GLU A C 1
ATOM 1099 O O . GLU A 1 133 ? 24.926 29.939 -4.252 1.00 14.54 137 GLU A O 1
ATOM 1105 N N . GLY A 1 134 ? 26.647 29.392 -2.915 1.00 14.38 138 GLY A N 1
ATOM 1106 C CA . GLY A 1 134 ? 25.945 28.203 -2.419 1.00 16.29 138 GLY A CA 1
ATOM 1107 C C . GLY A 1 134 ? 24.744 28.607 -1.561 1.00 16.20 138 GLY A C 1
ATOM 1108 O O . GLY A 1 134 ? 23.674 28.063 -1.740 1.00 16.09 138 GLY A O 1
ATOM 1109 N N . GLU A 1 135 ? 24.941 29.559 -0.656 1.00 15.83 139 GLU A N 1
ATOM 1110 C CA . GLU A 1 135 ? 23.839 30.011 0.204 1.00 14.35 139 GLU A CA 1
ATOM 1111 C C . GLU A 1 135 ? 22.688 30.558 -0.598 1.00 17.39 139 GLU A C 1
ATOM 1112 O O . GLU A 1 135 ? 21.502 30.385 -0.302 1.00 17.70 139 GLU A O 1
ATOM 1118 N N . LYS A 1 136 ? 23.003 31.301 -1.671 1.00 17.12 140 LYS A N 1
ATOM 1119 C CA . LYS A 1 136 ? 21.992 31.892 -2.538 1.00 17.01 140 LYS A CA 1
ATOM 1120 C C . LYS A 1 136 ? 21.174 30.835 -3.256 1.00 17.08 140 LYS A C 1
ATOM 1121 O O . LYS A 1 136 ? 19.938 30.902 -3.372 1.00 19.87 140 LYS A O 1
ATOM 1127 N N . LEU A 1 137 ? 21.853 29.796 -3.788 1.00 14.89 141 LEU A N 1
ATOM 1128 C CA . LEU A 1 137 ? 21.114 28.713 -4.422 1.00 14.06 141 LEU A CA 1
ATOM 1129 C C . LEU A 1 137 ? 20.227 28.040 -3.358 1.00 12.44 141 LEU A C 1
ATOM 1130 O O . LEU A 1 137 ? 19.068 27.785 -3.661 1.00 15.31 141 LEU A O 1
ATOM 1135 N N . ALA A 1 138 ? 20.767 27.775 -2.190 1.00 12.85 142 ALA A N 1
ATOM 1136 C CA . ALA A 1 138 ? 19.949 27.126 -1.152 1.00 13.70 142 ALA A CA 1
ATOM 1137 C C . ALA A 1 138 ? 18.754 28.001 -0.793 1.00 18.33 142 ALA A C 1
ATOM 1138 O O . ALA A 1 138 ? 17.618 27.529 -0.673 1.00 17.96 142 ALA A O 1
ATOM 1140 N N . GLU A 1 139 ? 19.009 29.301 -0.607 1.00 16.16 143 GLU A N 1
ATOM 1141 C CA . GLU A 1 139 ? 17.845 30.144 -0.237 1.00 22.28 143 GLU A CA 1
ATOM 1142 C C . GLU A 1 139 ? 16.795 30.147 -1.314 1.00 18.64 143 GLU A C 1
ATOM 1143 O O . GLU A 1 139 ? 15.585 30.001 -1.129 1.00 23.90 143 GLU A O 1
ATOM 1149 N N . GLU A 1 140 ? 17.163 30.292 -2.591 1.00 17.24 144 GLU A N 1
ATOM 1150 C CA . GLU A 1 140 ? 16.217 30.399 -3.682 1.00 24.70 144 GLU A CA 1
ATOM 1151 C C . GLU A 1 140 ? 15.456 29.106 -3.874 1.00 31.83 144 GLU A C 1
ATOM 1152 O O . GLU A 1 140 ? 14.280 29.138 -4.261 1.00 23.06 144 GLU A O 1
ATOM 1158 N N . LYS A 1 141 ? 16.113 27.958 -3.615 1.00 19.70 145 LYS A N 1
ATOM 1159 C CA . LYS A 1 141 ? 15.434 26.714 -3.957 1.00 16.58 145 LYS A CA 1
ATOM 1160 C C . LYS A 1 141 ? 14.897 25.991 -2.725 1.00 17.74 145 LYS A C 1
ATOM 1161 O O . LYS A 1 141 ? 14.360 24.877 -2.880 1.00 21.60 145 LYS A O 1
ATOM 1167 N N . GLY A 1 142 ? 15.041 26.585 -1.548 1.00 15.02 146 GLY A N 1
ATOM 1168 C CA . GLY A 1 142 ? 14.479 25.999 -0.327 1.00 17.05 146 GLY A CA 1
ATOM 1169 C C . GLY A 1 142 ? 15.239 24.784 0.161 1.00 18.66 146 GLY A C 1
ATOM 1170 O O . GLY A 1 142 ? 14.666 23.736 0.517 1.00 19.55 146 GLY A O 1
ATOM 1171 N N . LEU A 1 143 ? 16.559 24.895 0.187 1.00 15.70 147 LEU A N 1
ATOM 1172 C CA . LEU A 1 143 ? 17.432 23.827 0.631 1.00 11.35 147 LEU A CA 1
ATOM 1173 C C . LEU A 1 143 ? 18.165 24.201 1.901 1.00 14.79 147 LEU A C 1
ATOM 1174 O O . LEU A 1 143 ? 18.443 25.374 2.201 1.00 16.65 147 LEU A O 1
ATOM 1179 N N . LEU A 1 144 ? 18.580 23.215 2.693 1.00 11.90 148 LEU A N 1
ATOM 1180 C CA . LEU A 1 144 ? 19.578 23.439 3.744 1.00 14.66 148 LEU A CA 1
ATOM 1181 C C . LEU A 1 144 ? 20.924 23.687 3.046 1.00 13.76 148 LEU A C 1
ATOM 1182 O O . LEU A 1 144 ? 21.084 23.321 1.852 1.00 16.07 148 LEU A O 1
ATOM 1187 N N . PHE A 1 145 ? 21.850 24.285 3.762 1.00 13.21 149 PHE A N 1
ATOM 1188 C CA . PHE A 1 145 ? 23.158 24.551 3.174 1.00 12.61 149 PHE A CA 1
ATOM 1189 C C . PHE A 1 145 ? 24.267 24.300 4.179 1.00 15.08 149 PHE A C 1
ATOM 1190 O O . PHE A 1 145 ? 24.222 24.770 5.335 1.00 13.97 149 PHE A O 1
ATOM 1198 N N . PHE A 1 146 ? 25.278 23.532 3.758 1.00 11.33 150 PHE A N 1
ATOM 1199 C CA . PHE A 1 146 ? 26.470 23.314 4.531 1.00 12.04 150 PHE A CA 1
ATOM 1200 C C . PHE A 1 146 ? 27.745 23.286 3.680 1.00 13.93 150 PHE A C 1
ATOM 1201 O O . PHE A 1 146 ? 27.666 22.902 2.507 1.00 13.20 150 PHE A O 1
ATOM 1209 N N . GLU A 1 147 ? 28.865 23.709 4.254 1.00 13.16 151 GLU A N 1
ATOM 1210 C CA . GLU A 1 147 ? 30.191 23.435 3.690 1.00 14.36 151 GLU A CA 1
ATOM 1211 C C . GLU A 1 147 ? 30.909 22.451 4.599 1.00 16.27 151 GLU A C 1
ATOM 1212 O O . GLU A 1 147 ? 30.805 22.576 5.844 1.00 16.81 151 GLU A O 1
ATOM 1218 N N . THR A 1 148 ? 31.587 21.460 3.990 1.00 13.07 152 THR A N 1
ATOM 1219 C CA . THR A 1 148 ? 32.125 20.358 4.776 1.00 13.50 152 THR A CA 1
ATOM 1220 C C . THR A 1 148 ? 33.542 20.024 4.339 1.00 17.34 152 THR A C 1
ATOM 1221 O O . THR A 1 148 ? 33.984 20.404 3.263 1.00 15.97 152 THR A O 1
ATOM 1225 N N . SER A 1 149 ? 34.202 19.299 5.223 1.00 17.17 153 SER A N 1
ATOM 1226 C CA . SER A 1 149 ? 35.393 18.570 4.813 1.00 15.81 153 SER A CA 1
ATOM 1227 C C . SER A 1 149 ? 35.256 17.136 5.277 1.00 14.07 153 SER A C 1
ATOM 1228 O O . SER A 1 149 ? 35.260 16.916 6.497 1.00 15.01 153 SER A O 1
ATOM 1231 N N . ALA A 1 150 ? 35.174 16.181 4.348 1.00 14.59 154 ALA A N 1
ATOM 1232 C CA . ALA A 1 150 ? 35.257 14.790 4.795 1.00 15.32 154 ALA A CA 1
ATOM 1233 C C . ALA A 1 150 ? 36.631 14.484 5.392 1.00 19.86 154 ALA A C 1
ATOM 1234 O O . ALA A 1 150 ? 36.771 13.635 6.270 1.00 17.53 154 ALA A O 1
ATOM 1236 N N . LYS A 1 151 ? 37.647 15.184 4.878 1.00 17.95 155 LYS A N 1
ATOM 1237 C CA . LYS A 1 151 ? 39.004 14.825 5.301 1.00 18.09 155 LYS A CA 1
ATOM 1238 C C . LYS A 1 151 ? 39.268 15.211 6.749 1.00 20.90 155 LYS A C 1
ATOM 1239 O O . LYS A 1 151 ? 39.851 14.367 7.437 1.00 23.07 155 LYS A O 1
ATOM 1245 N N . THR A 1 152 ? 38.835 16.385 7.192 1.00 17.86 156 THR A N 1
ATOM 1246 C CA . THR A 1 152 ? 39.021 16.819 8.567 1.00 19.80 156 THR A CA 1
ATOM 1247 C C . THR A 1 152 ? 37.806 16.480 9.439 1.00 24.05 156 THR A C 1
ATOM 1248 O O . THR A 1 152 ? 37.880 16.504 10.673 1.00 22.75 156 THR A O 1
ATOM 1252 N N . GLY A 1 153 ? 36.674 16.169 8.823 1.00 18.84 157 GLY A N 1
ATOM 1253 C CA . GLY A 1 153 ? 35.427 15.980 9.539 1.00 17.99 157 GLY A CA 1
ATOM 1254 C C . GLY A 1 153 ? 34.608 17.244 9.681 1.00 16.00 157 GLY A C 1
ATOM 1255 O O . GLY A 1 153 ? 33.450 17.142 10.103 1.00 18.84 157 GLY A O 1
ATOM 1256 N N . GLU A 1 154 ? 35.102 18.433 9.382 1.00 16.67 158 GLU A N 1
ATOM 1257 C CA . GLU A 1 154 ? 34.425 19.691 9.608 1.00 17.04 158 GLU A CA 1
ATOM 1258 C C . GLU A 1 154 ? 32.997 19.691 9.055 1.00 19.29 158 GLU A C 1
ATOM 1259 O O . GLU A 1 154 ? 32.784 19.502 7.849 1.00 18.68 158 GLU A O 1
ATOM 1265 N N . ASN A 1 155 ? 32.036 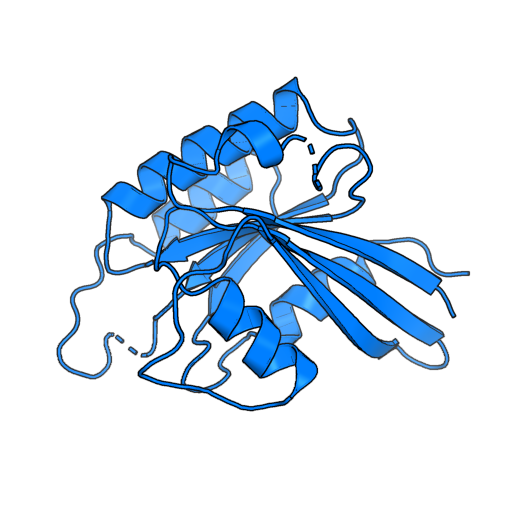19.923 9.934 1.00 16.43 159 ASN A N 1
ATOM 1266 C CA . ASN A 1 155 ? 30.603 20.041 9.704 1.00 16.34 159 ASN A CA 1
ATOM 1267 C C . ASN A 1 155 ? 29.931 18.798 9.150 1.00 14.01 159 ASN A C 1
ATOM 1268 O O . ASN A 1 155 ? 28.728 18.820 8.838 1.00 15.47 159 ASN A O 1
ATOM 1273 N N . VAL A 1 156 ? 30.603 17.651 9.013 1.00 14.18 160 VAL A N 1
ATOM 1274 C CA . VAL A 1 156 ? 29.923 16.464 8.492 1.00 12.56 160 VAL A CA 1
ATOM 1275 C C . VAL A 1 156 ? 28.773 16.003 9.375 1.00 14.66 160 VAL A C 1
ATOM 1276 O O . VAL A 1 156 ? 27.643 15.732 8.895 1.00 15.27 160 VAL A O 1
ATOM 1280 N N . ASN A 1 157 ? 28.983 15.910 10.692 1.00 15.80 161 ASN A N 1
ATOM 1281 C CA . ASN A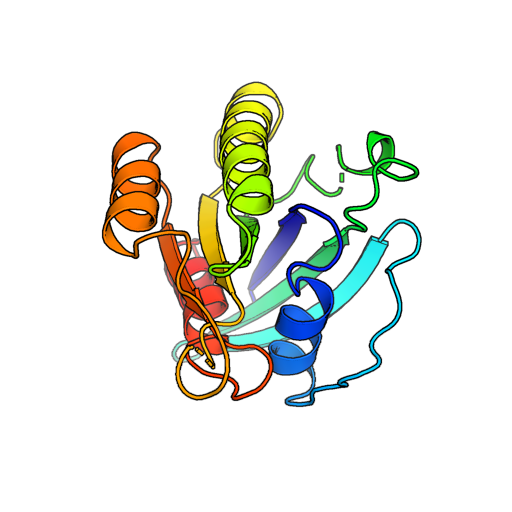 1 157 ? 27.848 15.472 11.515 1.00 17.45 161 ASN A CA 1
ATOM 1282 C C . ASN A 1 157 ? 26.710 16.488 11.465 1.00 13.19 161 ASN A C 1
ATOM 1283 O O . ASN A 1 157 ? 25.544 16.064 11.538 1.00 16.19 161 ASN A O 1
ATOM 1288 N N . ASP A 1 158 ? 27.034 17.751 11.327 1.00 14.25 162 ASP A N 1
ATOM 1289 C CA . ASP A 1 158 ? 26.052 18.824 11.294 1.00 13.84 162 ASP A CA 1
ATOM 1290 C C . ASP A 1 158 ? 25.083 18.597 10.117 1.00 14.42 162 ASP A C 1
ATOM 1291 O O . ASP A 1 158 ? 23.903 18.941 10.263 1.00 13.89 162 ASP A O 1
ATOM 1296 N N . VAL A 1 159 ? 25.564 18.052 8.986 1.00 12.10 163 VAL A N 1
ATOM 1297 C CA . VAL A 1 159 ? 24.696 17.849 7.827 1.00 12.17 163 VAL A CA 1
ATOM 1298 C C . VAL A 1 159 ? 23.590 16.846 8.201 1.00 13.95 163 VAL A C 1
ATOM 1299 O O . VAL A 1 159 ? 22.389 17.074 7.994 1.00 13.42 163 VAL A O 1
ATOM 1303 N N . PHE A 1 160 ? 24.016 15.718 8.758 1.00 13.75 164 PHE A N 1
ATOM 1304 C CA . PHE A 1 160 ? 23.054 14.644 9.068 1.00 13.48 164 PHE A CA 1
ATOM 1305 C C . PHE A 1 160 ? 22.154 15.015 10.236 1.00 12.94 164 PHE A C 1
ATOM 1306 O O . PHE A 1 160 ? 20.936 14.827 10.151 1.00 14.25 164 PHE A O 1
ATOM 1314 N N . LEU A 1 161 ? 22.699 15.595 11.293 1.00 12.64 165 LEU A N 1
ATOM 1315 C CA . LEU A 1 161 ? 21.802 16.109 12.345 1.00 14.58 165 LEU A CA 1
ATOM 1316 C C . LEU A 1 161 ? 20.832 17.161 11.825 1.00 17.65 165 LEU A C 1
ATOM 1317 O O . LEU A 1 161 ? 19.675 17.207 12.254 1.00 16.83 165 LEU A O 1
ATOM 1322 N N . GLY A 1 162 ? 21.259 18.055 10.926 1.00 16.31 166 GLY A N 1
ATOM 1323 C CA . GLY A 1 162 ? 20.376 19.101 10.443 1.00 15.00 166 GLY A CA 1
ATOM 1324 C C . GLY A 1 162 ? 19.170 18.511 9.749 1.00 18.46 166 GLY A C 1
ATOM 1325 O O . GLY A 1 162 ? 18.053 19.041 9.857 1.00 16.63 166 GLY A O 1
ATOM 1326 N N . ILE A 1 163 ? 19.387 17.436 9.002 1.00 14.43 167 ILE A N 1
ATOM 1327 C CA . ILE A 1 163 ? 18.271 16.675 8.418 1.00 15.74 167 ILE A CA 1
ATOM 1328 C C . ILE A 1 163 ? 17.460 15.974 9.472 1.00 13.97 167 ILE A C 1
ATOM 1329 O O . ILE A 1 163 ? 16.213 16.072 9.463 1.00 15.76 167 ILE A O 1
ATOM 1338 N N . GLY A 1 164 ? 18.088 15.272 10.434 1.00 13.08 168 GLY A N 1
ATOM 1339 C CA . GLY A 1 164 ? 17.291 14.527 11.389 1.00 15.12 168 GLY A CA 1
ATOM 1340 C C . GLY A 1 164 ? 16.488 15.431 12.321 1.00 17.54 168 GLY A C 1
ATOM 1341 O O . GLY A 1 164 ? 15.471 14.956 12.847 1.00 16.39 168 GLY A O 1
ATOM 1342 N N . GLU A 1 165 ? 16.946 16.656 12.505 1.00 14.88 169 GLU A N 1
ATOM 1343 C CA . GLU A 1 165 ? 16.217 17.617 13.352 1.00 13.50 169 GLU A CA 1
ATOM 1344 C C . GLU A 1 165 ? 14.998 18.159 12.597 1.00 15.31 169 GLU A C 1
ATOM 1345 O O . GLU A 1 165 ? 14.239 18.895 13.272 1.00 18.45 169 GLU A O 1
ATOM 1351 N N . LYS A 1 166 ? 14.804 17.812 11.332 1.00 12.97 170 LYS A N 1
ATOM 1352 C CA . LYS A 1 166 ? 13.648 18.383 10.605 1.00 15.43 170 LYS A CA 1
ATOM 1353 C C . LYS A 1 166 ? 12.626 17.339 10.218 1.00 13.59 170 LYS A C 1
ATOM 1354 O O . LYS A 1 166 ? 11.664 17.666 9.483 1.00 16.16 170 LYS A O 1
ATOM 1360 N N . ILE A 1 167 ? 12.808 16.096 10.680 1.00 14.66 171 ILE A N 1
ATOM 1361 C CA . ILE A 1 167 ? 11.833 15.062 10.305 1.00 18.13 171 ILE A CA 1
ATOM 1362 C C . ILE A 1 167 ? 11.124 14.574 11.565 1.00 15.83 171 ILE A C 1
ATOM 1363 O O . ILE A 1 167 ? 11.740 14.324 12.613 1.00 16.80 171 ILE A O 1
ATOM 1368 N N . PRO A 1 168 ? 9.798 14.447 11.521 1.00 16.70 172 PRO A N 1
ATOM 1369 C CA . PRO A 1 168 ? 9.077 13.992 12.725 1.00 16.93 172 PRO A CA 1
ATOM 1370 C C . PRO A 1 168 ? 9.569 12.617 13.185 1.00 17.33 172 PRO A C 1
ATOM 1371 O O . PRO A 1 168 ? 9.788 11.704 12.403 1.00 20.22 172 PRO A O 1
ATOM 1375 N N . LEU A 1 169 ? 9.762 12.521 14.510 1.00 18.70 173 LEU A N 1
ATOM 1376 C CA . LEU A 1 169 ? 10.338 11.298 15.096 1.00 17.26 173 LEU A CA 1
ATOM 1377 C C . LEU A 1 169 ? 9.276 10.460 15.805 1.00 23.04 173 LEU A C 1
ATOM 1378 O O . LEU A 1 169 ? 8.293 11.016 16.295 1.00 22.90 173 LEU A O 1
ATOM 1383 N N . LYS A 1 170 ? 9.483 9.154 15.821 1.00 22.28 174 LYS A N 1
ATOM 1384 C CA . LYS A 1 170 ? 8.475 8.202 16.286 1.00 28.95 174 LYS A CA 1
ATOM 1385 C C . LYS A 1 170 ? 8.165 8.353 17.767 1.00 32.60 174 LYS A C 1
ATOM 1386 O O . LYS A 1 170 ? 9.067 8.452 18.598 1.00 31.94 174 LYS A O 1
#

Organism: Saccharomyces cerevisiae (strain ATCC 204508 / S288c) (NCBI:txid559292)

Secondary structure (DSSP, 8-state):
-EEEEEEEE-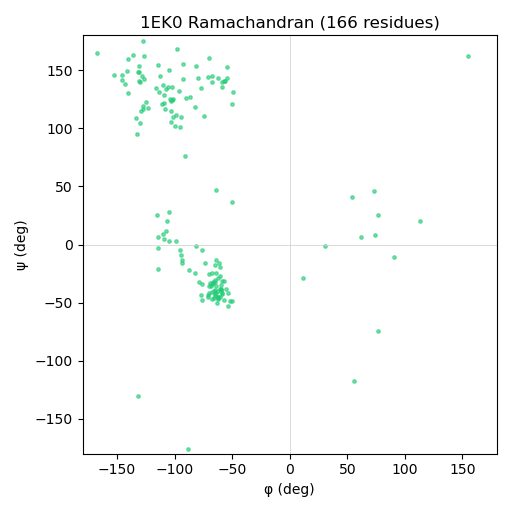STTSSHHHHHHHHHHS---TTPPPPSSEEEEEEEEEETTEEEEEEEEEE--SGGGGGG----TT-SEEEEEEETT-HHHHHHHHHHHHHHHHHS-TT-EEEEEEE-----SS----S-HHHHHHHHHHHT-EEEE--TTT-TTHHHHHHHHHTTS---

Foldseek 3Di:
DAEFQEEEEFAAPLCLVLLVCCQAPVDGDPCDDFDDQWDWDWDWDDDPNAIYIYTYTYGGRDPVNVVSPVSQAAGQEYEYEAEQQDVVRVVVSLVVLVCCCVHHDVNHAYEYEHEDVVVPPPGDRNQDQVNQVVSCVVSVHHYYYAYSHVGRCSVVRVVVVVVPDDGD

B-factor: mean 24.15, std 12.54, range [10.07, 91.35]

Nearest PDB structures (foldseek):
  3nkv-assembly2_B  TM=9.437E-01  e=6.335E-18  Homo sapiens
  2zet-assembly2_B  TM=9.330E-01  e=9.237E-18  Mus musculus
  8vof-assembly1_B  TM=9.179E-01  e=3.247E-17  Homo sapiens
  6iyb-assembly2_C  TM=9.215E-01  e=3.322E-16  Homo sapiens
  6huf-assembly1_A  TM=9.072E-01  e=2.009E-16  Homo sapiens

Sequence (168 aa):
VTSIKLVLLGEAAVGKSSIVLRFVSNDFAENKEPTIGAAFLTQRVTINEHTVKFEIWDTAGQERFASLAPYYRNAQAALVVYDVTKPQSFIKARHWVKELHEQASKDIIIALVGNKIDLQEGGERKVAREEGEKLAEEKGLLFFETSAKTGENVNDVFLGIGEKIPLK